Protein AF-V2TH86-F1 (afdb_monomer)

Secondary structure (DSSP, 8-state):
-------HHHHHHHHHHHHHHHHHHHHHHHHHHTT--THHHHHHHHHHHHHHHTT---HHHHHHHHHHHHHHHHHHHHH-GGGHHHHHHHHHHHHHHHHS-GGGHHHHHHHHHHHHHHHHHHHHHHHHHHHHHHHHTS----HHHHHT--

Foldseek 3Di:
DDPPPDDPVLVVLLVVLVVLLVVQLVLLVLCVVLVHDNVSNVLSVLLVLQSVLLPDPDPVSLVVSLVVSLVSLVVCVVPDVPPCPLSVLSNVLSVCQNPDDDPCNRVVNSVSSVVSSVVSVVVSVVRLVVVLVVCVPDDDPDVCNVPPND

Radius of gyration: 18.01 Å; Cα contacts (8 Å, |Δi|>4): 96; chains: 1; bounding box: 43×24×57 Å

Mean predicted aligned error: 10.02 Å

pLDDT: mean 71.17, std 10.4, range [35.97, 88.12]

Nearest PDB structures (foldseek):
  7ezc-assembly1_B  TM=4.869E-01  e=5.443E+00  Homo sapiens
  6gow-assembly1_E  TM=3.496E-01  e=1.742E+00  Bacillus subtilis

Organism: NCBI:txid1392540

Sequence (150 aa):
MTQSTQPALFQWLSKISYVLLFLLLIHAAYIAIIGGAVKFILFSFITLLILITSKFQHIFYKVILGILSLGSAFYLLMYKHDSVLPLGLVIAYIVGFFFINSSYRIKLRTMAFLGLFIIIGFYQFSYFQNLKSHYAQYKTTETWQKYGAL

Structure (mmCIF, N/CA/C/O backbone):
data_AF-V2TH86-F1
#
_entry.id   AF-V2TH86-F1
#
loop_
_atom_site.group_PDB
_atom_site.id
_atom_site.type_symbol
_atom_site.label_atom_id
_atom_site.label_alt_id
_atom_site.label_comp_id
_atom_site.label_asym_id
_atom_site.label_entity_id
_atom_site.label_seq_id
_atom_site.pdbx_PDB_ins_code
_atom_site.Cartn_x
_atom_site.Cartn_y
_atom_site.Cartn_z
_atom_site.occupancy
_atom_site.B_iso_or_equiv
_atom_site.auth_seq_id
_atom_site.auth_comp_id
_atom_site.auth_asym_id
_atom_site.auth_atom_id
_atom_site.pdbx_PDB_model_num
ATOM 1 N N . MET A 1 1 ? -26.431 0.551 28.711 1.00 36.66 1 MET A N 1
ATOM 2 C CA . MET A 1 1 ? -25.472 0.160 27.653 1.00 36.66 1 MET A CA 1
ATOM 3 C C . MET A 1 1 ? -26.172 0.274 26.308 1.00 36.66 1 MET A C 1
ATOM 5 O O . MET A 1 1 ? -26.886 -0.636 25.917 1.00 36.66 1 MET A O 1
ATOM 9 N N . THR A 1 2 ? -26.053 1.410 25.626 1.00 35.97 2 THR A N 1
ATOM 10 C CA . THR A 1 2 ? -26.614 1.578 24.279 1.00 35.97 2 THR A CA 1
ATOM 11 C C . THR A 1 2 ? -25.684 0.897 23.283 1.00 35.97 2 THR A C 1
ATOM 13 O O . THR A 1 2 ? -24.623 1.432 22.958 1.00 35.97 2 THR A O 1
ATOM 16 N N . GLN A 1 3 ? -26.049 -0.303 22.829 1.00 41.69 3 GLN A N 1
ATOM 17 C CA . GLN A 1 3 ? -25.453 -0.887 21.632 1.00 41.69 3 GLN A CA 1
ATOM 18 C C . GLN A 1 3 ? -25.769 0.064 20.478 1.00 41.69 3 GLN A C 1
ATOM 20 O O . GLN A 1 3 ? -26.906 0.135 20.019 1.00 41.69 3 GLN A O 1
ATOM 25 N N . SER A 1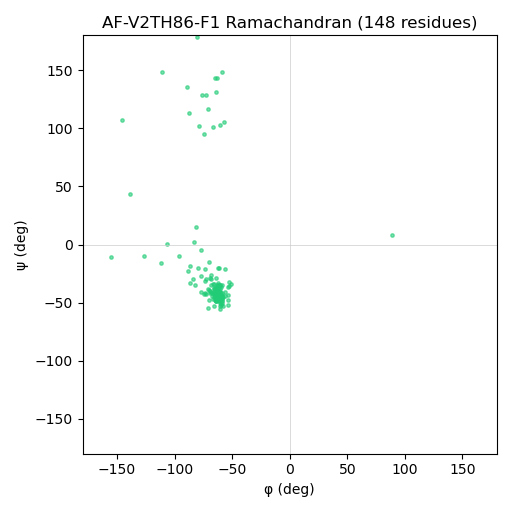 4 ? -24.787 0.858 20.049 1.00 49.09 4 SER A N 1
ATOM 26 C CA . SER A 1 4 ? -24.936 1.653 18.839 1.00 49.09 4 SER A CA 1
ATOM 27 C C . SER A 1 4 ? -25.009 0.678 17.667 1.00 49.09 4 SER A C 1
ATOM 29 O O . SER A 1 4 ? -24.013 0.103 17.228 1.00 49.09 4 SER A O 1
ATOM 31 N N . THR A 1 5 ? -26.226 0.434 17.192 1.00 55.91 5 THR A N 1
ATOM 32 C CA . THR A 1 5 ? -26.490 -0.314 15.967 1.00 55.91 5 THR A CA 1
ATOM 33 C C . THR A 1 5 ? -25.750 0.379 14.831 1.00 55.91 5 THR A C 1
ATOM 35 O O . THR A 1 5 ? -26.094 1.485 14.410 1.00 55.91 5 THR A O 1
ATOM 38 N N . GLN A 1 6 ? -24.654 -0.235 14.389 1.00 63.91 6 GLN A N 1
ATOM 39 C CA . GLN A 1 6 ? -23.848 0.301 13.304 1.00 63.91 6 GLN A CA 1
ATOM 40 C C . GLN A 1 6 ? -24.652 0.315 12.002 1.00 63.91 6 GLN A C 1
ATOM 42 O O . GLN A 1 6 ? -25.383 -0.638 11.733 1.00 63.91 6 GLN A O 1
ATOM 47 N N . PRO A 1 7 ? -24.479 1.337 11.145 1.00 70.31 7 PRO A N 1
ATOM 48 C CA . PRO A 1 7 ? -25.140 1.350 9.849 1.00 70.31 7 PRO A CA 1
ATOM 49 C C . PRO A 1 7 ? -24.618 0.191 8.993 1.00 70.31 7 PRO A C 1
ATOM 51 O O . PRO A 1 7 ? -23.400 0.042 8.846 1.00 70.31 7 PRO A O 1
ATOM 54 N N . ALA A 1 8 ? -25.523 -0.589 8.393 1.00 77.19 8 ALA A N 1
ATOM 55 C CA . ALA A 1 8 ? -25.201 -1.758 7.564 1.00 77.19 8 ALA A CA 1
ATOM 56 C C . ALA A 1 8 ? -24.152 -1.458 6.470 1.00 77.19 8 ALA A C 1
ATOM 58 O O . ALA A 1 8 ? -23.270 -2.274 6.201 1.00 77.19 8 ALA A O 1
ATOM 59 N N . LEU A 1 9 ? -24.177 -0.238 5.919 1.00 79.12 9 LEU A N 1
ATOM 60 C CA . LEU A 1 9 ? -23.208 0.266 4.944 1.00 79.12 9 LEU A CA 1
ATOM 61 C C . LEU A 1 9 ? -21.749 0.144 5.422 1.00 79.12 9 LEU A C 1
ATOM 63 O O . LEU A 1 9 ? -20.897 -0.348 4.689 1.00 79.12 9 LEU A O 1
ATOM 67 N N . PHE A 1 10 ? -21.434 0.554 6.654 1.00 72.62 10 PHE A N 1
ATOM 68 C CA . PHE A 1 10 ? -20.048 0.546 7.145 1.00 72.62 10 PHE A CA 1
ATOM 69 C C . PHE A 1 10 ? -19.538 -0.865 7.441 1.00 72.62 10 PHE A C 1
ATOM 71 O O . PHE A 1 10 ? -18.345 -1.133 7.300 1.00 72.62 10 PHE A O 1
ATOM 78 N N . GLN A 1 11 ? -2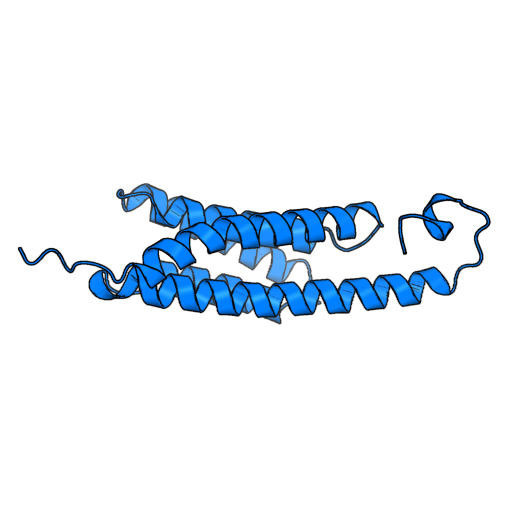0.434 -1.779 7.815 1.00 74.25 11 GLN A N 1
ATOM 79 C CA . GLN A 1 11 ? -20.082 -3.187 7.972 1.00 74.25 11 GLN A CA 1
ATOM 80 C C . GLN A 1 11 ? -19.751 -3.823 6.619 1.00 74.25 11 GLN A C 1
ATOM 82 O O . GLN A 1 11 ? -18.772 -4.562 6.511 1.00 74.25 11 GLN A O 1
ATOM 87 N N . TRP A 1 12 ? -20.525 -3.498 5.582 1.00 81.31 12 TRP A N 1
ATOM 88 C CA . TRP A 1 12 ? -20.260 -3.941 4.216 1.00 81.31 12 TRP A CA 1
ATOM 89 C C . TRP A 1 12 ? -18.954 -3.349 3.663 1.00 81.31 12 TRP A C 1
ATOM 91 O O . TRP A 1 12 ? -18.088 -4.100 3.211 1.00 81.31 12 TRP A O 1
ATOM 101 N N . LEU A 1 13 ? -18.742 -2.036 3.814 1.00 78.50 13 LEU A N 1
ATOM 102 C CA . LEU A 1 13 ? -17.504 -1.364 3.400 1.00 78.50 13 LEU A CA 1
ATOM 103 C C . LEU A 1 13 ? -16.269 -1.951 4.093 1.00 78.50 13 LEU A C 1
ATOM 105 O O . LEU A 1 13 ? -15.259 -2.195 3.441 1.00 78.50 13 LEU A O 1
ATOM 109 N N . SER A 1 14 ? -16.359 -2.255 5.391 1.00 75.25 14 SER A N 1
ATOM 110 C CA . SER A 1 14 ? -15.251 -2.881 6.117 1.00 75.25 14 SER A CA 1
ATOM 111 C C . SER A 1 14 ? -14.907 -4.281 5.599 1.00 75.25 14 SER A C 1
ATOM 113 O O . SER A 1 14 ? -13.753 -4.685 5.739 1.00 75.25 14 SER A O 1
ATOM 115 N N . LYS A 1 15 ? -15.864 -5.040 5.045 1.00 80.62 15 LYS A N 1
ATOM 116 C CA . LYS A 1 15 ? -15.584 -6.335 4.396 1.00 80.62 15 LYS A CA 1
ATOM 117 C C . LYS A 1 15 ? -14.891 -6.121 3.052 1.00 80.62 15 LYS A C 1
ATOM 119 O O . LYS A 1 15 ? -13.897 -6.783 2.767 1.00 80.62 15 LYS A O 1
ATOM 124 N N . ILE A 1 16 ? -15.360 -5.144 2.280 1.00 85.75 16 ILE A N 1
ATOM 125 C CA . ILE A 1 16 ? -14.759 -4.766 0.997 1.00 85.75 16 ILE A CA 1
ATOM 126 C C . ILE A 1 16 ? -13.329 -4.266 1.143 1.00 85.75 16 ILE A C 1
ATOM 128 O O . ILE A 1 16 ? -12.510 -4.568 0.282 1.00 85.75 16 ILE A O 1
ATOM 132 N N . SER A 1 17 ? -12.983 -3.592 2.241 1.00 79.12 17 SER A N 1
ATOM 133 C CA . SER A 1 17 ? -11.602 -3.170 2.499 1.00 79.12 17 SER A CA 1
ATOM 134 C C . SER A 1 17 ? -10.596 -4.325 2.409 1.00 79.12 17 SER A C 1
ATOM 136 O O . SER A 1 17 ? -9.495 -4.127 1.907 1.00 79.12 17 SER A O 1
ATOM 138 N N . TYR A 1 18 ? -10.972 -5.540 2.826 1.00 80.19 18 TYR A N 1
ATOM 139 C CA . TYR A 1 18 ? -10.105 -6.718 2.698 1.00 80.19 18 TYR A CA 1
ATOM 140 C C . TYR A 1 18 ? -9.925 -7.151 1.243 1.00 80.19 18 TYR A C 1
ATOM 142 O O . TYR A 1 18 ? -8.811 -7.465 0.836 1.00 80.19 18 TYR A O 1
ATOM 150 N N . VAL A 1 19 ? -11.005 -7.133 0.457 1.00 86.06 19 VAL A N 1
ATOM 151 C CA . VAL A 1 19 ? -10.965 -7.474 -0.972 1.00 86.06 19 VAL A CA 1
ATOM 152 C C . VAL A 1 19 ? -10.125 -6.455 -1.738 1.00 86.06 19 VAL A C 1
ATOM 154 O O . VAL A 1 19 ? -9.242 -6.835 -2.500 1.00 86.06 19 VAL A O 1
ATOM 157 N N . LEU A 1 20 ? -10.338 -5.162 -1.486 1.00 85.88 20 LEU A N 1
ATOM 158 C CA . LEU A 1 20 ? -9.551 -4.084 -2.086 1.00 85.88 20 LEU A CA 1
ATOM 159 C C . LEU A 1 20 ? -8.070 -4.218 -1.734 1.00 85.88 20 LEU A C 1
ATOM 161 O O . LEU A 1 20 ? -7.214 -4.100 -2.605 1.00 85.88 20 LEU A O 1
ATOM 165 N N . LEU A 1 21 ? -7.756 -4.525 -0.476 1.00 82.62 21 LEU A N 1
ATOM 166 C CA . LEU A 1 21 ? -6.373 -4.725 -0.073 1.00 82.62 21 LEU A CA 1
ATOM 167 C C . LEU A 1 21 ? -5.738 -5.956 -0.735 1.00 82.62 21 LEU A C 1
ATOM 169 O O . LEU A 1 21 ? -4.577 -5.903 -1.131 1.00 82.62 21 LEU A O 1
ATOM 173 N N . PHE A 1 22 ? -6.492 -7.044 -0.889 1.00 84.50 22 PHE A N 1
ATOM 174 C CA . PHE A 1 22 ? -6.027 -8.226 -1.608 1.00 84.50 22 PHE A CA 1
ATOM 175 C C . PHE A 1 22 ? -5.715 -7.908 -3.077 1.00 84.50 22 PHE A C 1
ATOM 177 O O . PHE A 1 22 ? -4.656 -8.288 -3.573 1.00 84.50 22 PHE A O 1
ATOM 184 N N . LEU A 1 23 ? -6.571 -7.130 -3.746 1.00 87.69 23 LEU A N 1
ATOM 185 C CA . LEU A 1 23 ? -6.317 -6.647 -5.108 1.00 87.69 23 LEU A CA 1
ATOM 186 C C . LEU A 1 23 ? -5.064 -5.763 -5.183 1.00 87.69 23 LEU A C 1
ATOM 188 O O . LEU A 1 23 ? -4.252 -5.927 -6.091 1.00 87.69 23 LEU A O 1
ATOM 192 N N . LEU A 1 24 ? -4.872 -4.869 -4.208 1.00 85.12 24 LEU A N 1
ATOM 193 C CA . LEU A 1 24 ? -3.685 -4.013 -4.124 1.00 85.12 24 LEU A CA 1
ATOM 194 C C . LEU A 1 24 ? -2.395 -4.836 -3.958 1.00 85.12 24 LEU A C 1
ATOM 196 O O . LEU A 1 24 ? -1.352 -4.479 -4.505 1.00 85.12 24 LEU A O 1
ATOM 200 N N . LEU A 1 25 ? -2.478 -5.959 -3.237 1.00 86.50 25 LEU A N 1
ATOM 201 C CA . LEU A 1 25 ? -1.366 -6.881 -3.024 1.00 86.50 25 LEU A CA 1
ATOM 202 C C . LEU A 1 25 ? -1.050 -7.697 -4.283 1.00 86.50 25 LEU A C 1
ATOM 204 O O . LEU A 1 25 ? 0.122 -7.832 -4.625 1.00 86.50 25 LEU A O 1
ATOM 208 N N . ILE A 1 26 ? -2.069 -8.175 -5.006 1.00 88.12 26 ILE A N 1
ATOM 209 C CA . ILE A 1 26 ? -1.884 -8.823 -6.315 1.00 88.12 26 ILE A CA 1
ATOM 210 C C . ILE A 1 26 ? -1.224 -7.854 -7.298 1.00 88.12 26 ILE A C 1
ATOM 212 O O . ILE A 1 26 ? -0.255 -8.219 -7.960 1.00 88.12 26 ILE A O 1
ATOM 216 N N . HIS A 1 27 ? -1.705 -6.612 -7.372 1.00 86.50 27 HIS A N 1
ATOM 217 C CA . HIS A 1 27 ? -1.142 -5.612 -8.277 1.00 86.50 27 HIS A CA 1
ATOM 218 C C . HIS A 1 27 ? 0.308 -5.263 -7.911 1.00 86.50 27 HIS A C 1
ATOM 220 O O . HIS A 1 27 ? 1.174 -5.201 -8.781 1.00 86.50 27 HIS A O 1
ATOM 226 N N . ALA A 1 28 ? 0.612 -5.133 -6.617 1.00 85.31 28 ALA A N 1
ATOM 227 C CA . ALA A 1 28 ? 1.980 -4.960 -6.144 1.00 85.31 28 ALA A CA 1
ATOM 228 C C . ALA A 1 28 ? 2.888 -6.157 -6.475 1.00 85.31 28 ALA A C 1
ATOM 230 O O . ALA A 1 28 ? 4.042 -5.959 -6.858 1.00 85.31 28 ALA A O 1
ATOM 231 N N . ALA A 1 29 ? 2.378 -7.385 -6.329 1.00 86.38 29 ALA A N 1
ATOM 232 C CA . ALA A 1 29 ? 3.098 -8.607 -6.673 1.00 86.38 29 ALA A CA 1
ATOM 233 C C . ALA A 1 29 ? 3.410 -8.660 -8.170 1.00 86.38 29 ALA A C 1
ATOM 235 O O . ALA A 1 29 ? 4.551 -8.911 -8.550 1.00 86.38 29 ALA A O 1
ATOM 236 N N . TYR A 1 30 ? 2.426 -8.331 -9.004 1.00 84.38 30 TYR A N 1
ATOM 237 C CA . TYR A 1 30 ? 2.601 -8.234 -10.446 1.00 84.38 30 TYR A CA 1
ATOM 238 C C . TYR A 1 30 ? 3.682 -7.211 -10.822 1.00 84.38 30 TYR A C 1
ATOM 240 O O . TYR A 1 30 ? 4.607 -7.554 -11.555 1.00 84.38 30 TYR A O 1
ATOM 248 N N . ILE A 1 31 ? 3.637 -5.999 -10.248 1.00 82.56 31 ILE A N 1
ATOM 249 C CA . ILE A 1 31 ? 4.667 -4.966 -10.458 1.00 82.56 31 ILE A CA 1
ATOM 250 C C . ILE A 1 31 ? 6.064 -5.485 -10.088 1.00 82.56 31 ILE A C 1
ATOM 252 O O . ILE A 1 31 ? 7.020 -5.199 -10.800 1.00 82.56 31 ILE A O 1
ATOM 256 N N . ALA A 1 32 ? 6.212 -6.238 -8.998 1.00 82.81 32 ALA A N 1
ATOM 257 C CA . ALA A 1 32 ? 7.517 -6.771 -8.606 1.00 82.81 32 ALA A CA 1
ATOM 258 C C . ALA A 1 32 ? 8.019 -7.881 -9.543 1.00 82.81 32 ALA A C 1
ATOM 260 O O . ALA A 1 32 ? 9.209 -7.920 -9.845 1.00 82.81 32 ALA A O 1
ATOM 261 N N . ILE A 1 33 ? 7.128 -8.761 -10.018 1.00 80.94 33 ILE A N 1
ATOM 262 C CA . ILE A 1 33 ? 7.475 -9.860 -10.937 1.00 80.94 33 ILE A CA 1
ATOM 263 C C . ILE A 1 33 ? 8.052 -9.316 -12.250 1.00 80.94 33 ILE A C 1
ATOM 265 O O . ILE A 1 33 ? 9.020 -9.867 -12.763 1.00 80.94 33 ILE A O 1
ATOM 269 N N . ILE A 1 34 ? 7.517 -8.205 -12.760 1.00 76.00 34 ILE A N 1
ATOM 270 C CA . ILE A 1 34 ? 7.992 -7.564 -13.999 1.00 76.00 34 ILE A CA 1
ATOM 271 C C . ILE A 1 34 ? 9.230 -6.663 -13.799 1.00 76.00 34 ILE A C 1
ATOM 273 O O . ILE A 1 34 ? 9.543 -5.846 -14.660 1.00 76.00 34 ILE A O 1
ATOM 277 N N . GLY A 1 35 ? 9.924 -6.770 -12.659 1.00 70.81 35 GLY A N 1
ATOM 278 C CA . GLY A 1 35 ? 11.138 -5.994 -12.359 1.00 70.81 35 GLY A CA 1
ATOM 279 C C . GLY A 1 35 ? 10.896 -4.639 -11.685 1.00 70.81 35 GLY A C 1
ATOM 280 O O . GLY A 1 35 ? 11.825 -3.851 -11.508 1.00 70.81 35 GLY A O 1
ATOM 281 N N . GLY A 1 36 ? 9.660 -4.350 -11.283 1.00 73.50 36 GLY A N 1
ATOM 282 C CA . GLY A 1 36 ? 9.300 -3.136 -10.563 1.00 73.50 36 GLY A CA 1
ATOM 283 C C . GLY A 1 36 ? 9.607 -3.172 -9.063 1.00 73.50 36 GLY A C 1
ATOM 284 O O . GLY A 1 36 ? 10.102 -4.140 -8.488 1.00 73.50 36 GLY A O 1
ATOM 285 N N . ALA A 1 37 ? 9.313 -2.067 -8.382 1.00 76.56 37 ALA A N 1
ATOM 286 C CA . ALA A 1 37 ? 9.708 -1.882 -6.994 1.00 76.56 37 ALA A CA 1
ATOM 287 C C . ALA A 1 37 ? 8.927 -2.768 -5.996 1.00 76.56 37 ALA A C 1
ATOM 289 O O . ALA A 1 37 ? 7.752 -2.535 -5.711 1.00 76.56 37 ALA A O 1
ATOM 290 N N . VAL A 1 38 ? 9.650 -3.670 -5.321 1.00 78.88 38 VAL A N 1
ATOM 291 C CA . VAL A 1 38 ? 9.157 -4.548 -4.232 1.00 78.88 38 VAL A CA 1
ATOM 292 C C . VAL A 1 38 ? 8.522 -3.777 -3.059 1.00 78.88 38 VAL A C 1
ATOM 294 O O . VAL A 1 38 ? 7.701 -4.316 -2.319 1.00 78.88 38 VAL A O 1
ATOM 297 N N . LYS A 1 39 ? 8.835 -2.482 -2.905 1.00 75.19 39 LYS A N 1
ATOM 298 C CA . LYS A 1 39 ? 8.284 -1.613 -1.846 1.00 75.19 39 LYS A CA 1
ATOM 299 C C . LYS A 1 39 ? 6.750 -1.623 -1.791 1.00 75.19 39 LYS A C 1
ATOM 301 O O . LYS A 1 39 ? 6.181 -1.543 -0.707 1.00 75.19 39 LYS A O 1
ATOM 306 N N . PHE A 1 40 ? 6.076 -1.790 -2.931 1.00 75.31 40 PHE A N 1
ATOM 307 C CA . PHE A 1 40 ? 4.613 -1.851 -2.982 1.00 75.31 40 PHE A CA 1
ATOM 308 C C . PHE A 1 40 ? 4.028 -3.096 -2.326 1.00 75.31 40 PHE A C 1
ATOM 310 O O . PHE A 1 40 ? 2.969 -3.010 -1.700 1.00 75.31 40 PHE A O 1
ATOM 317 N N . ILE A 1 41 ? 4.721 -4.233 -2.423 1.00 78.12 41 ILE A N 1
ATOM 318 C CA . ILE A 1 41 ? 4.317 -5.469 -1.746 1.00 78.12 41 ILE A CA 1
ATOM 319 C C . ILE A 1 41 ? 4.375 -5.234 -0.242 1.00 78.12 41 ILE A C 1
ATOM 321 O O . ILE A 1 41 ? 3.409 -5.483 0.475 1.00 78.12 41 ILE A O 1
ATOM 325 N N . LEU A 1 42 ? 5.487 -4.667 0.221 1.00 74.25 42 LEU A N 1
ATOM 326 C CA . LEU A 1 42 ? 5.716 -4.413 1.634 1.00 74.25 42 LEU A CA 1
ATOM 327 C C . LEU A 1 42 ? 4.692 -3.423 2.217 1.00 74.25 42 LEU A C 1
ATOM 329 O O . LEU A 1 42 ? 4.152 -3.676 3.291 1.00 74.25 42 LEU A O 1
ATOM 333 N N . PHE A 1 43 ? 4.327 -2.362 1.486 1.00 72.88 43 PHE A N 1
ATOM 334 C CA . PHE A 1 43 ? 3.238 -1.460 1.894 1.00 72.88 43 PHE A CA 1
ATOM 335 C C . PHE A 1 43 ? 1.883 -2.160 1.985 1.00 72.88 43 PHE A C 1
ATOM 337 O O . PHE A 1 43 ? 1.120 -1.912 2.923 1.00 72.88 43 PHE A O 1
ATOM 344 N N . SER A 1 44 ? 1.591 -3.056 1.044 1.00 75.50 44 SER A N 1
ATOM 345 C CA . SER A 1 44 ? 0.349 -3.832 1.048 1.00 75.50 44 SER A CA 1
ATOM 346 C C . SER A 1 44 ? 0.290 -4.756 2.271 1.00 75.50 44 SER A C 1
ATOM 348 O O . SER A 1 44 ? -0.732 -4.807 2.957 1.00 75.50 44 SER A O 1
ATOM 350 N N . PHE A 1 45 ? 1.408 -5.407 2.614 1.00 77.38 45 PHE A N 1
ATOM 351 C CA . PHE A 1 45 ? 1.539 -6.253 3.805 1.00 77.38 45 PHE A CA 1
ATOM 352 C C . PHE A 1 45 ? 1.435 -5.475 5.119 1.00 77.38 45 PHE A C 1
ATOM 354 O O . PHE A 1 45 ? 0.721 -5.906 6.023 1.00 77.38 45 PHE A O 1
ATOM 361 N N . ILE A 1 46 ? 2.095 -4.320 5.237 1.00 75.56 46 ILE A N 1
ATOM 362 C CA . ILE A 1 46 ? 1.985 -3.459 6.426 1.00 75.56 46 ILE A CA 1
ATOM 363 C C . ILE A 1 46 ? 0.528 -3.014 6.609 1.00 75.56 46 ILE A C 1
ATOM 365 O O . ILE A 1 46 ? 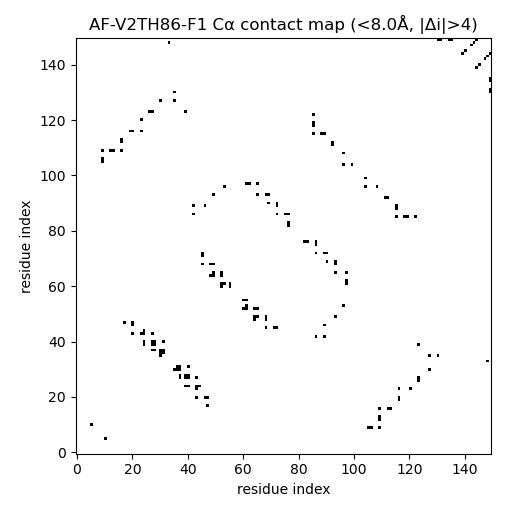-0.026 -3.127 7.703 1.00 75.56 46 ILE A O 1
ATOM 369 N N . THR A 1 47 ? -0.130 -2.590 5.528 1.00 73.44 47 THR A N 1
ATOM 370 C CA . THR A 1 47 ? -1.546 -2.193 5.564 1.00 73.44 47 THR A CA 1
ATOM 371 C C . THR A 1 47 ? -2.454 -3.360 5.978 1.00 73.44 47 THR A C 1
ATOM 373 O O . THR A 1 47 ? -3.362 -3.171 6.794 1.00 73.44 47 THR A O 1
ATOM 376 N N . LEU A 1 48 ? -2.179 -4.579 5.492 1.00 75.50 48 LEU A N 1
ATOM 377 C CA . LEU A 1 48 ? -2.888 -5.800 5.895 1.00 75.50 48 LEU A CA 1
ATOM 378 C C . LEU A 1 48 ? -2.721 -6.069 7.389 1.00 75.50 48 LEU A C 1
ATOM 380 O O . LEU A 1 48 ? -3.708 -6.304 8.087 1.00 75.50 48 LEU A O 1
ATOM 384 N N . LEU A 1 49 ? -1.481 -6.012 7.879 1.00 73.88 49 LEU A N 1
ATOM 385 C CA . LEU A 1 49 ? -1.162 -6.240 9.283 1.00 73.88 49 LEU A CA 1
ATOM 386 C C . LEU A 1 49 ? -1.901 -5.251 10.176 1.00 73.88 49 LEU A C 1
ATOM 388 O O . LEU A 1 49 ? -2.507 -5.678 11.154 1.00 73.88 49 LEU A O 1
ATOM 392 N N . ILE A 1 50 ? -1.951 -3.965 9.824 1.00 71.31 50 ILE A N 1
ATOM 393 C CA . ILE A 1 50 ? -2.713 -2.958 10.582 1.00 71.31 50 ILE A CA 1
ATOM 394 C C . ILE A 1 50 ? -4.208 -3.304 10.591 1.00 71.31 50 ILE A C 1
ATOM 396 O O . ILE A 1 50 ? -4.858 -3.283 11.641 1.00 71.31 50 ILE A O 1
ATOM 400 N N . LEU A 1 51 ? -4.765 -3.669 9.433 1.00 71.44 51 LEU A N 1
ATOM 401 C CA . LEU A 1 51 ? -6.181 -4.008 9.301 1.00 71.44 51 LEU A CA 1
ATOM 402 C C . LEU A 1 51 ? -6.552 -5.271 10.104 1.00 71.44 51 LEU A C 1
ATOM 404 O O . LEU A 1 51 ? -7.617 -5.307 10.724 1.00 71.44 51 LEU A O 1
ATOM 408 N N . ILE A 1 52 ? -5.685 -6.286 10.143 1.00 73.38 52 ILE A N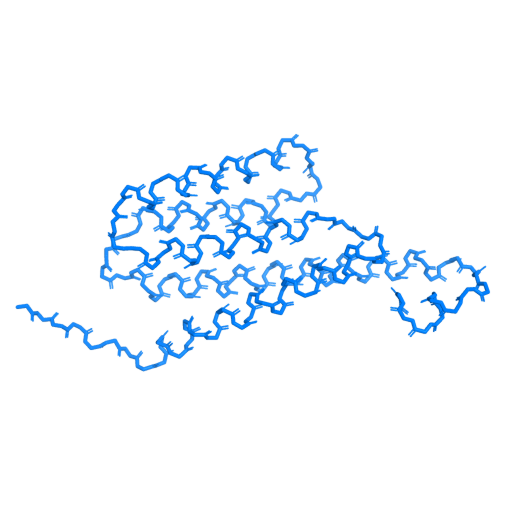 1
ATOM 409 C CA . ILE A 1 52 ? -5.864 -7.494 10.967 1.00 73.38 52 ILE A CA 1
ATOM 410 C C . ILE A 1 52 ? -5.706 -7.151 12.449 1.00 73.38 52 ILE A C 1
ATOM 412 O O . ILE A 1 52 ? -6.583 -7.474 13.251 1.00 73.38 52 ILE A O 1
ATOM 416 N N . THR A 1 53 ? -4.646 -6.418 12.796 1.00 68.38 53 THR A N 1
ATOM 417 C CA . THR A 1 53 ? -4.354 -5.968 14.165 1.00 68.38 53 THR A CA 1
ATOM 418 C C . THR A 1 53 ? -5.544 -5.235 14.769 1.00 68.38 53 THR A C 1
ATOM 420 O O . THR A 1 53 ? -5.874 -5.386 15.948 1.00 68.38 53 THR A O 1
ATOM 423 N N . SER A 1 54 ? -6.248 -4.478 13.929 1.00 65.69 54 SER A N 1
ATOM 424 C CA . SER A 1 54 ? -7.403 -3.704 14.344 1.00 65.69 54 SER A CA 1
ATOM 425 C C . SER A 1 54 ? -8.567 -4.512 14.910 1.00 65.69 54 SER A C 1
ATOM 427 O O . SER A 1 54 ? -9.407 -3.943 15.613 1.00 65.69 54 SER A O 1
ATOM 429 N N . LYS A 1 55 ? -8.628 -5.812 14.609 1.00 68.38 55 LYS A N 1
ATOM 430 C CA . LYS A 1 55 ? -9.680 -6.716 15.080 1.00 68.38 55 LYS A CA 1
ATOM 431 C C . LYS A 1 55 ? -9.392 -7.329 16.443 1.00 68.38 55 LYS A C 1
ATOM 433 O O . LYS A 1 55 ? -10.335 -7.787 17.085 1.00 68.38 55 LYS A O 1
ATOM 438 N N . PHE A 1 56 ? -8.143 -7.328 16.908 1.00 68.44 56 PHE A N 1
ATOM 439 C CA . PHE A 1 56 ? -7.855 -7.834 18.246 1.00 68.44 56 PHE A CA 1
ATOM 440 C C . PHE A 1 56 ? -8.556 -6.969 19.296 1.00 68.44 56 PHE A C 1
ATOM 442 O O . PHE A 1 56 ? -8.683 -5.756 19.145 1.00 68.44 56 PHE A O 1
ATOM 449 N N . GLN A 1 57 ? -9.047 -7.586 20.364 1.00 65.44 57 GLN A N 1
ATOM 450 C CA . GLN A 1 57 ? -9.652 -6.851 21.479 1.00 65.44 57 GLN A CA 1
ATOM 451 C C . GLN A 1 57 ? -8.581 -6.414 22.486 1.00 65.44 57 GLN A C 1
ATOM 453 O O . GLN A 1 57 ? -8.651 -5.313 23.028 1.00 65.44 57 GLN A O 1
ATOM 458 N N . HIS A 1 58 ? -7.531 -7.222 22.656 1.00 73.19 58 HIS A N 1
ATOM 459 C CA . HIS A 1 58 ? -6.451 -6.947 23.598 1.00 73.19 58 HIS A CA 1
ATOM 460 C C . HIS A 1 58 ? -5.539 -5.808 23.132 1.00 73.19 58 HIS A C 1
ATOM 462 O O . HIS A 1 58 ? -4.998 -5.821 22.025 1.00 73.19 58 HIS A O 1
ATOM 468 N N . ILE A 1 59 ? -5.337 -4.840 24.029 1.00 71.12 59 ILE A N 1
ATOM 469 C CA . ILE A 1 59 ? -4.505 -3.651 23.811 1.00 71.12 59 ILE A CA 1
ATOM 470 C C . ILE A 1 59 ? -3.035 -4.013 23.543 1.00 71.12 59 ILE A C 1
ATOM 472 O O . ILE A 1 59 ? -2.400 -3.389 22.703 1.00 71.12 59 ILE A O 1
ATOM 476 N N . PHE A 1 60 ? -2.522 -5.067 24.185 1.00 72.88 60 PHE A N 1
ATOM 477 C CA . PHE A 1 60 ? -1.126 -5.496 24.082 1.00 72.88 60 PHE A CA 1
ATOM 478 C C . PHE A 1 60 ? -0.731 -5.877 22.648 1.00 72.88 60 PHE A C 1
ATOM 480 O O . PHE A 1 60 ? 0.223 -5.326 22.103 1.00 72.88 60 PHE A O 1
ATOM 487 N N . TYR A 1 61 ? -1.521 -6.737 21.992 1.00 68.31 61 TYR A N 1
ATOM 488 C CA . TYR A 1 61 ? -1.277 -7.124 20.598 1.00 68.31 61 TYR A CA 1
ATOM 489 C C . TYR A 1 61 ? -1.382 -5.942 19.646 1.00 68.31 61 TYR A C 1
ATOM 491 O O . TYR A 1 61 ? -0.612 -5.861 18.692 1.00 68.31 61 TYR A O 1
ATOM 499 N N . LYS A 1 62 ? -2.296 -5.002 19.921 1.00 68.19 62 LYS A N 1
ATOM 500 C CA . LYS A 1 62 ? -2.368 -3.767 19.147 1.00 68.19 62 LYS A CA 1
ATOM 501 C C . LYS A 1 62 ? -1.058 -3.012 19.266 1.00 68.19 62 LYS A C 1
ATOM 503 O O . LYS A 1 62 ? -0.456 -2.729 18.245 1.00 68.19 62 LYS A O 1
ATOM 508 N N . VAL A 1 63 ? -0.605 -2.708 20.478 1.00 69.62 63 VAL A N 1
ATOM 509 C CA . VAL A 1 63 ? 0.598 -1.889 20.687 1.00 69.62 63 VAL A CA 1
ATOM 510 C C . VAL A 1 63 ? 1.827 -2.529 20.043 1.00 69.62 63 VAL A C 1
ATOM 512 O O . VAL A 1 63 ? 2.532 -1.848 19.305 1.00 69.62 63 VAL A O 1
ATOM 515 N N . ILE A 1 64 ? 2.042 -3.835 20.230 1.00 72.19 64 ILE A N 1
ATOM 516 C CA . ILE A 1 64 ? 3.181 -4.547 19.628 1.00 72.19 64 ILE A CA 1
ATOM 517 C C . ILE A 1 64 ? 3.146 -4.469 18.103 1.00 72.19 64 ILE A C 1
ATOM 519 O O . ILE A 1 64 ? 4.127 -4.062 17.483 1.00 72.19 64 ILE A O 1
ATOM 523 N N . LEU A 1 65 ? 2.016 -4.828 17.491 1.00 69.00 65 LEU A N 1
ATOM 524 C CA . LEU A 1 65 ? 1.886 -4.818 16.034 1.00 69.00 65 LEU A CA 1
ATOM 525 C C . LEU A 1 65 ? 1.909 -3.390 15.473 1.00 69.00 65 LEU A C 1
ATOM 527 O O . LEU A 1 65 ? 2.415 -3.170 14.376 1.00 69.00 65 LEU A O 1
ATOM 531 N N . GLY A 1 66 ? 1.438 -2.413 16.248 1.00 70.38 66 GLY A N 1
ATOM 532 C CA . GLY A 1 66 ? 1.561 -0.988 15.966 1.00 70.38 66 GLY A CA 1
ATOM 533 C C . GLY A 1 66 ? 3.012 -0.541 15.890 1.00 70.38 66 GLY A C 1
ATOM 534 O O . GLY A 1 66 ? 3.419 -0.001 14.866 1.00 70.38 66 GLY A O 1
ATOM 535 N N . ILE A 1 67 ? 3.805 -0.836 16.921 1.00 73.12 67 ILE A N 1
ATOM 536 C CA . ILE A 1 67 ? 5.241 -0.524 16.964 1.00 73.12 67 ILE A CA 1
ATOM 537 C C . ILE A 1 67 ? 5.978 -1.216 15.814 1.00 73.12 67 ILE A C 1
ATOM 539 O O . ILE A 1 67 ? 6.763 -0.569 15.126 1.00 73.12 67 ILE A O 1
ATOM 543 N N . LEU A 1 68 ? 5.681 -2.493 15.549 1.00 73.56 68 LEU A N 1
ATOM 544 C CA . LEU A 1 68 ? 6.239 -3.234 14.412 1.00 73.56 68 LEU A CA 1
ATOM 545 C C . LEU A 1 68 ? 5.909 -2.556 13.078 1.00 73.56 68 LEU A C 1
ATOM 547 O O . LEU A 1 68 ? 6.810 -2.283 12.290 1.00 73.56 68 LEU A O 1
ATOM 551 N N . SER A 1 69 ? 4.636 -2.226 12.845 1.00 68.62 69 SER A N 1
ATOM 552 C CA . SER A 1 69 ? 4.198 -1.564 11.610 1.00 68.62 69 SER A CA 1
ATOM 553 C C . SER A 1 69 ? 4.814 -0.172 11.434 1.00 68.62 69 SER A C 1
ATOM 555 O O . SER A 1 69 ? 5.227 0.181 10.329 1.00 68.62 69 SER A O 1
ATOM 557 N N . LEU A 1 70 ? 4.941 0.591 12.524 1.00 71.75 70 LEU A N 1
ATOM 558 C CA . LEU A 1 70 ? 5.561 1.913 12.531 1.00 71.75 70 LEU A CA 1
ATOM 559 C C . LEU A 1 70 ? 7.066 1.815 12.254 1.00 71.75 70 LEU A C 1
ATOM 561 O O . LEU A 1 70 ? 7.585 2.558 11.426 1.00 71.75 70 LEU A O 1
ATOM 565 N N . GLY A 1 71 ? 7.751 0.866 12.897 1.00 71.94 71 GLY A N 1
ATOM 566 C CA . GLY A 1 71 ? 9.173 0.602 12.695 1.00 71.94 71 GLY A CA 1
ATOM 567 C C . GLY A 1 71 ? 9.483 0.161 11.266 1.00 71.94 71 GLY A C 1
ATOM 568 O O . GLY A 1 71 ? 10.416 0.679 10.657 1.00 71.94 71 GLY A O 1
ATOM 569 N N . SER A 1 72 ? 8.665 -0.724 10.685 1.00 70.06 72 SER A N 1
ATOM 570 C CA . SER A 1 72 ? 8.806 -1.129 9.279 1.00 70.06 72 SER A CA 1
ATOM 571 C C . SER A 1 72 ? 8.582 0.035 8.312 1.00 70.06 72 SER A C 1
ATOM 573 O O . SER A 1 72 ? 9.323 0.172 7.339 1.00 70.06 72 SER A O 1
ATOM 575 N N . ALA A 1 73 ? 7.595 0.896 8.577 1.00 70.00 73 ALA A N 1
ATOM 576 C CA . ALA A 1 73 ? 7.377 2.089 7.767 1.00 70.00 73 ALA A CA 1
ATOM 577 C C . ALA A 1 73 ? 8.557 3.070 7.889 1.00 70.00 73 ALA A C 1
ATOM 579 O O . ALA A 1 73 ? 9.082 3.523 6.876 1.00 70.00 73 ALA A O 1
ATOM 580 N N . PHE A 1 74 ? 9.036 3.342 9.104 1.00 70.56 74 PHE A N 1
ATOM 581 C CA . PHE A 1 74 ? 10.174 4.233 9.341 1.00 70.56 74 PHE A CA 1
ATOM 582 C C . PHE A 1 74 ? 11.470 3.724 8.695 1.00 70.56 74 PHE A C 1
ATOM 584 O O . PHE A 1 74 ? 12.179 4.491 8.047 1.00 70.56 74 PHE A O 1
ATOM 591 N N . TYR A 1 75 ? 11.747 2.421 8.800 1.00 71.62 75 TYR A N 1
ATOM 592 C CA . TYR A 1 75 ? 12.877 1.786 8.121 1.00 71.62 75 TYR A CA 1
ATOM 593 C C . TYR A 1 75 ? 12.830 2.027 6.606 1.00 71.62 75 TYR A C 1
ATOM 595 O O . TYR A 1 75 ? 13.831 2.404 6.001 1.00 71.62 75 TYR A O 1
ATOM 603 N N . LEU A 1 76 ? 11.652 1.888 5.992 1.00 66.44 76 LEU A N 1
ATOM 604 C CA . LEU A 1 76 ? 11.482 2.154 4.564 1.00 66.44 76 LEU A CA 1
ATOM 605 C C . LEU A 1 76 ? 11.679 3.629 4.200 1.00 66.44 76 LEU A C 1
ATOM 607 O O . LEU A 1 76 ? 12.201 3.905 3.120 1.00 66.44 76 LEU A O 1
ATOM 611 N N . LEU A 1 77 ? 11.296 4.555 5.086 1.00 67.94 77 LEU A N 1
ATOM 612 C CA . LEU A 1 77 ? 11.501 5.991 4.882 1.00 67.94 77 LEU A CA 1
ATOM 613 C C . LEU A 1 77 ? 12.993 6.322 4.832 1.00 67.94 77 LEU A C 1
ATOM 615 O O . LEU A 1 77 ? 13.423 7.084 3.972 1.00 67.94 77 LEU A O 1
ATOM 619 N N . MET A 1 78 ? 13.770 5.715 5.731 1.00 65.94 78 MET A N 1
ATOM 620 C CA . MET A 1 78 ? 15.213 5.930 5.828 1.00 65.94 78 MET A CA 1
ATOM 621 C C . MET A 1 78 ? 15.993 5.254 4.698 1.00 65.94 78 MET A C 1
ATOM 623 O O . MET A 1 78 ? 17.030 5.760 4.286 1.00 65.94 78 MET A O 1
ATOM 627 N N . TYR A 1 79 ? 15.508 4.121 4.180 1.00 62.56 79 TYR A N 1
ATOM 628 C CA . TYR A 1 79 ? 16.248 3.348 3.180 1.00 62.56 79 TYR A CA 1
ATOM 629 C C . TYR A 1 79 ? 15.971 3.776 1.728 1.00 62.56 79 TYR A C 1
ATOM 631 O O . TYR A 1 79 ? 16.791 3.512 0.851 1.00 62.56 79 TYR A O 1
ATOM 639 N N . LYS A 1 80 ? 14.826 4.416 1.433 1.00 58.69 80 LYS A N 1
ATOM 640 C CA . LYS A 1 80 ? 14.459 4.833 0.064 1.00 58.69 80 LYS A CA 1
ATOM 641 C C . LYS A 1 80 ? 13.677 6.155 0.046 1.00 58.69 80 LYS A C 1
ATOM 643 O O . LYS A 1 80 ? 12.481 6.185 0.326 1.00 58.69 80 LYS A O 1
ATOM 648 N N . HIS A 1 81 ? 14.341 7.226 -0.395 1.00 55.22 81 HIS A N 1
ATOM 649 C CA . HIS A 1 81 ? 13.789 8.587 -0.475 1.00 55.22 81 HIS A CA 1
ATOM 650 C C . HIS A 1 81 ? 12.707 8.799 -1.554 1.00 55.22 81 HIS A C 1
ATOM 652 O O . HIS A 1 81 ? 11.968 9.774 -1.479 1.00 55.22 81 HIS A O 1
ATOM 658 N N . ASP A 1 82 ? 12.536 7.899 -2.525 1.00 59.41 82 ASP A N 1
ATOM 659 C CA . ASP A 1 82 ? 11.644 8.163 -3.673 1.00 59.41 82 ASP A CA 1
ATOM 660 C C . ASP A 1 82 ? 10.140 8.026 -3.367 1.00 59.41 82 ASP A C 1
ATOM 662 O O . ASP A 1 82 ? 9.295 8.248 -4.235 1.00 59.41 82 ASP A O 1
ATOM 666 N N . SER A 1 83 ? 9.756 7.594 -2.161 1.00 58.56 83 SER A N 1
ATOM 667 C CA . SER A 1 83 ? 8.352 7.280 -1.834 1.00 58.56 83 SER A CA 1
ATOM 668 C C . SER A 1 83 ? 7.913 7.763 -0.453 1.00 58.56 83 SER A C 1
ATOM 670 O O . SER A 1 83 ? 7.197 7.059 0.257 1.00 58.56 83 SER A O 1
ATOM 672 N N . VAL A 1 84 ? 8.301 8.990 -0.095 1.00 61.97 84 VAL A N 1
ATOM 673 C CA . VAL A 1 84 ? 7.962 9.630 1.191 1.00 61.97 84 VAL A CA 1
ATOM 674 C C . VAL A 1 84 ? 6.449 9.815 1.378 1.00 61.97 84 VAL A C 1
ATOM 676 O O . VAL A 1 84 ? 5.942 9.633 2.479 1.00 61.97 84 VAL A O 1
ATOM 679 N N . LEU A 1 85 ? 5.704 10.127 0.311 1.00 64.62 85 LEU A N 1
ATOM 680 C CA . LEU A 1 85 ? 4.277 10.480 0.393 1.00 64.62 85 LEU A CA 1
ATOM 681 C C . LEU A 1 85 ? 3.358 9.287 0.737 1.00 64.62 85 LE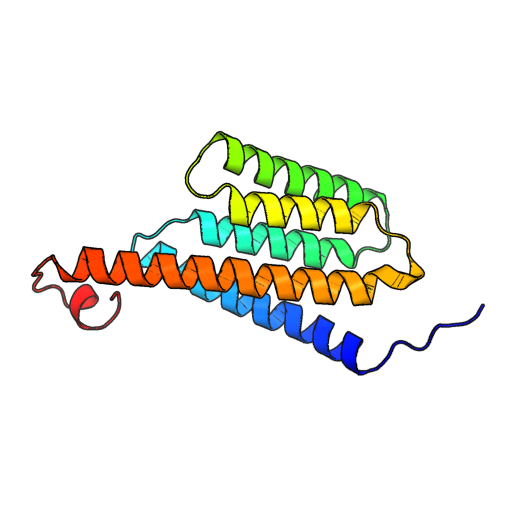U A C 1
ATOM 683 O O . LEU A 1 85 ? 2.647 9.363 1.741 1.00 64.62 85 LEU A O 1
ATOM 687 N N . PRO A 1 86 ? 3.379 8.161 -0.013 1.00 63.81 86 PRO A N 1
ATOM 688 C CA . PRO A 1 86 ? 2.560 6.989 0.319 1.00 63.81 86 PRO A CA 1
ATOM 689 C C . PRO A 1 86 ? 2.901 6.424 1.701 1.00 63.81 86 PRO A C 1
ATOM 691 O O . PRO A 1 86 ? 2.032 5.972 2.440 1.00 63.81 86 PRO A O 1
ATOM 694 N N . LEU A 1 87 ? 4.178 6.495 2.063 1.00 64.62 87 LEU A N 1
ATOM 695 C CA . LEU A 1 87 ? 4.707 5.973 3.309 1.00 64.62 87 LEU A CA 1
ATOM 696 C C . LEU A 1 87 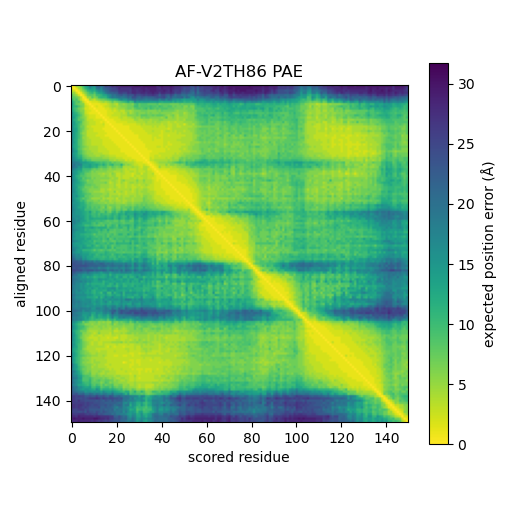? 4.322 6.861 4.505 1.00 64.62 87 LEU A C 1
ATOM 698 O O . LEU A 1 87 ? 3.876 6.344 5.528 1.00 64.62 87 LEU A O 1
ATOM 702 N N . GLY A 1 88 ? 4.393 8.186 4.360 1.00 62.62 88 GLY A N 1
ATOM 703 C CA . GLY A 1 88 ? 3.906 9.138 5.361 1.00 62.62 88 GLY A CA 1
ATOM 704 C C . GLY A 1 88 ? 2.406 8.997 5.628 1.00 62.62 88 GLY A C 1
ATOM 705 O O . GLY A 1 88 ? 1.972 9.090 6.774 1.00 62.62 88 GLY A O 1
ATOM 706 N N . LEU A 1 89 ? 1.614 8.674 4.602 1.00 65.94 89 LEU A N 1
ATOM 707 C CA . LEU A 1 89 ? 0.184 8.406 4.760 1.00 65.94 89 LEU A CA 1
ATOM 708 C C . LEU A 1 89 ? -0.090 7.086 5.493 1.00 65.94 89 LEU A C 1
ATOM 710 O O . LEU A 1 89 ? -0.993 7.033 6.328 1.00 65.94 89 LEU A O 1
ATOM 714 N N . VAL A 1 90 ? 0.687 6.030 5.225 1.00 67.38 90 VAL A N 1
ATOM 715 C CA . VAL A 1 90 ? 0.596 4.765 5.979 1.00 67.38 90 VAL A CA 1
ATOM 716 C C . VAL A 1 90 ? 0.938 5.006 7.450 1.00 67.38 90 VAL A C 1
ATOM 718 O O . VAL A 1 90 ? 0.212 4.538 8.324 1.00 67.38 90 VAL A O 1
ATOM 721 N N . ILE A 1 91 ? 1.973 5.800 7.737 1.00 65.56 91 ILE A N 1
ATOM 722 C CA . ILE A 1 91 ? 2.327 6.201 9.107 1.00 65.56 91 ILE A CA 1
ATOM 723 C C . ILE A 1 91 ? 1.196 7.009 9.750 1.00 65.56 91 ILE A C 1
ATOM 725 O O . ILE A 1 91 ? 0.784 6.691 10.864 1.00 65.56 91 ILE A O 1
ATOM 729 N N . ALA A 1 92 ? 0.641 8.004 9.057 1.00 64.50 92 ALA A N 1
ATOM 730 C CA . ALA A 1 92 ? -0.473 8.803 9.565 1.00 64.50 92 ALA A CA 1
ATOM 731 C C . ALA A 1 92 ? -1.708 7.941 9.868 1.00 64.50 92 ALA A C 1
ATOM 733 O O . ALA A 1 92 ? -2.390 8.157 10.870 1.00 64.50 92 ALA A O 1
ATOM 734 N N . TYR A 1 93 ? -1.966 6.920 9.050 1.00 67.06 93 TYR A N 1
ATOM 735 C CA . TYR A 1 93 ? -3.023 5.950 9.304 1.00 67.06 93 TYR A CA 1
ATOM 736 C C . TYR A 1 93 ? -2.726 5.053 10.503 1.00 67.06 93 TYR A C 1
ATOM 738 O O . TYR A 1 93 ? -3.630 4.832 11.302 1.00 67.06 93 TYR A O 1
ATOM 746 N N . ILE A 1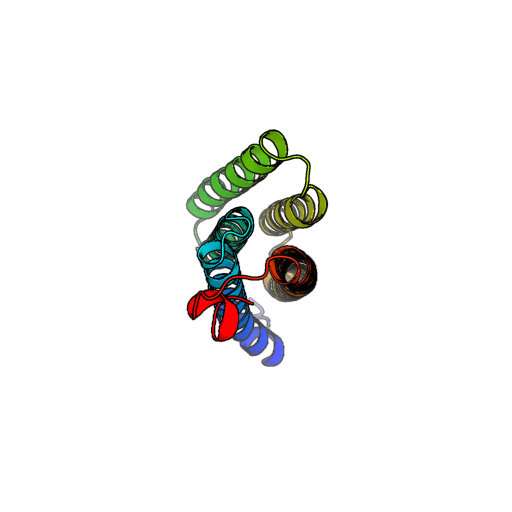 94 ? -1.485 4.580 10.681 1.00 66.19 94 ILE A N 1
ATOM 747 C CA . ILE A 1 94 ? -1.071 3.840 11.886 1.00 66.19 94 ILE A CA 1
ATOM 748 C C . ILE A 1 94 ? -1.319 4.708 13.120 1.00 66.19 94 ILE A C 1
ATOM 750 O O . ILE A 1 94 ? -2.026 4.297 14.036 1.00 66.19 94 ILE A O 1
ATOM 754 N N . VAL A 1 95 ? -0.809 5.937 13.129 1.00 61.97 95 VAL A N 1
ATOM 755 C CA . VAL A 1 95 ? -0.963 6.861 14.258 1.00 61.97 95 VAL A CA 1
ATOM 756 C C . VAL A 1 95 ? -2.450 7.142 14.520 1.00 61.97 95 VAL A C 1
ATOM 758 O O . VAL A 1 95 ? -2.940 6.907 15.624 1.00 61.97 95 VAL A O 1
ATOM 761 N N . GLY A 1 96 ? -3.229 7.522 13.506 1.00 61.91 96 GLY A N 1
ATOM 762 C CA . GLY A 1 96 ? -4.674 7.732 13.658 1.00 61.91 96 GLY A CA 1
ATOM 763 C C . GLY A 1 96 ? -5.418 6.482 14.148 1.00 61.91 96 GLY A C 1
ATOM 764 O O . GLY A 1 96 ? -6.345 6.577 14.953 1.00 61.91 96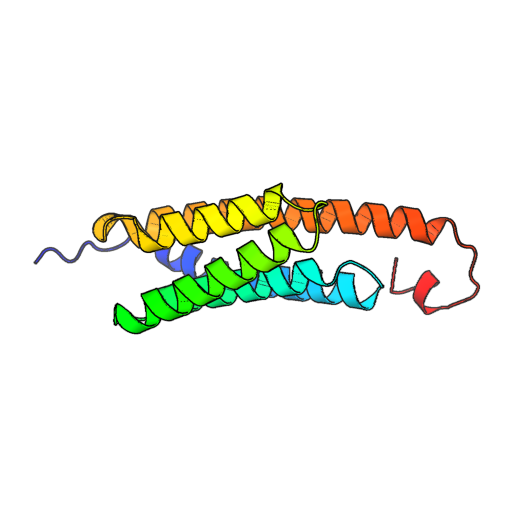 GLY A O 1
ATOM 765 N N . PHE A 1 97 ? -4.982 5.294 13.729 1.00 64.50 97 PHE A N 1
ATOM 766 C CA . PHE A 1 97 ? -5.565 4.024 14.144 1.00 64.50 97 PHE A CA 1
ATOM 767 C C . PHE A 1 97 ? -5.380 3.747 15.649 1.00 64.50 97 PHE A C 1
ATOM 769 O O . PHE A 1 97 ? -6.302 3.240 16.297 1.00 64.50 97 PHE A O 1
ATOM 776 N N . PHE A 1 98 ? -4.228 4.111 16.217 1.00 62.28 98 PHE A N 1
ATOM 777 C CA . PHE A 1 98 ? -3.919 3.902 17.636 1.00 62.28 98 PHE A CA 1
ATOM 778 C C . PHE A 1 98 ? -4.492 4.975 18.566 1.00 62.28 98 PHE A C 1
ATOM 780 O O . PHE A 1 98 ? -4.908 4.642 19.678 1.00 62.28 98 PHE A O 1
ATOM 787 N N . PHE A 1 99 ? -4.560 6.231 18.121 1.00 56.56 99 PHE A N 1
ATOM 788 C CA . PHE A 1 99 ? -4.890 7.365 18.993 1.00 56.56 99 PHE A CA 1
ATOM 789 C C . PHE A 1 99 ? -6.378 7.788 18.987 1.00 56.56 99 PHE A C 1
ATOM 791 O O . PHE A 1 99 ? -6.786 8.564 19.849 1.00 56.56 99 PHE A O 1
ATOM 798 N N . ILE A 1 100 ? -7.230 7.279 18.081 1.00 54.75 100 ILE A N 1
ATOM 799 C CA . ILE A 1 100 ? -8.637 7.732 17.965 1.00 54.75 100 ILE A CA 1
ATOM 800 C C . ILE A 1 100 ? -9.618 6.944 18.871 1.00 54.75 100 ILE A C 1
ATOM 802 O O . ILE A 1 100 ? -9.616 5.708 18.947 1.00 54.75 100 ILE A O 1
ATOM 806 N N . ASN A 1 101 ? -10.501 7.703 19.540 1.00 48.47 101 ASN A N 1
ATOM 807 C CA . ASN A 1 101 ? -11.497 7.288 20.540 1.00 48.47 101 ASN A CA 1
ATOM 808 C C . ASN A 1 101 ? -12.527 6.245 20.028 1.00 48.47 101 ASN A C 1
ATOM 810 O O . ASN A 1 101 ? -12.908 6.234 18.854 1.00 48.47 101 ASN A O 1
ATOM 814 N N . SER A 1 102 ? -13.007 5.365 20.920 1.00 58.66 102 SER A N 1
ATOM 815 C CA . SER A 1 102 ? -13.636 4.078 20.575 1.00 58.66 102 SER A CA 1
ATOM 816 C C . SER A 1 102 ? -14.936 4.144 19.774 1.00 58.66 102 SER A C 1
ATOM 818 O O . SER A 1 102 ? -15.126 3.314 18.881 1.00 58.66 102 SER A O 1
ATOM 820 N N . SER A 1 103 ? -15.777 5.151 20.021 1.00 56.44 103 SER A N 1
ATOM 821 C CA . SER A 1 103 ? -17.101 5.273 19.394 1.00 56.44 103 SER A CA 1
ATOM 822 C C . SER A 1 103 ? -17.065 5.575 17.893 1.00 56.44 103 SER A C 1
ATOM 824 O O . SER A 1 103 ? -17.987 5.192 17.176 1.00 56.44 103 SER A O 1
ATOM 826 N N . TYR A 1 104 ? -16.004 6.212 17.388 1.00 58.06 104 TYR A N 1
ATOM 827 C CA . TYR A 1 104 ? -15.893 6.604 15.972 1.00 58.06 104 TYR A CA 1
ATOM 828 C C . TYR A 1 104 ? -14.905 5.741 15.175 1.00 58.06 104 TYR A C 1
ATOM 830 O O . TYR A 1 104 ? -14.754 5.930 13.963 1.00 58.06 104 TYR A O 1
ATOM 838 N N . ARG A 1 105 ? -14.275 4.752 15.830 1.00 69.25 105 ARG A N 1
ATOM 839 C CA . ARG A 1 105 ? -13.154 3.974 15.280 1.00 69.25 105 ARG A CA 1
ATOM 840 C C . ARG A 1 105 ? -13.451 3.340 13.926 1.00 69.25 105 ARG A C 1
ATOM 842 O O . ARG A 1 105 ? -12.608 3.402 13.047 1.00 69.25 105 ARG A O 1
ATOM 849 N N . ILE A 1 106 ? -14.623 2.738 13.722 1.00 68.19 106 ILE A N 1
ATOM 850 C CA . ILE A 1 106 ? -14.876 1.956 12.497 1.00 68.19 106 ILE A CA 1
ATOM 851 C C . ILE A 1 106 ? -15.167 2.845 11.282 1.00 68.19 106 ILE A C 1
ATOM 853 O O . ILE A 1 106 ? -14.644 2.564 10.205 1.00 68.19 106 ILE A O 1
ATOM 857 N N . LYS A 1 107 ? -15.942 3.927 11.439 1.00 72.19 107 LYS A N 1
ATOM 858 C CA . LYS A 1 107 ? -16.273 4.834 10.325 1.00 72.19 107 LYS A CA 1
ATOM 859 C C . LYS A 1 107 ? -15.028 5.565 9.821 1.00 72.19 107 LYS A C 1
ATOM 861 O O . LYS A 1 107 ? -14.700 5.454 8.643 1.00 72.19 107 LYS A O 1
ATOM 866 N N . LEU A 1 108 ? -14.300 6.219 10.732 1.00 72.38 108 LEU A N 1
ATOM 867 C CA . LEU A 1 108 ? -13.066 6.941 10.406 1.00 72.38 108 LEU A CA 1
ATOM 868 C C . LEU A 1 108 ? -11.997 6.005 9.845 1.00 72.38 108 LEU A C 1
ATOM 870 O O . LEU A 1 108 ? -11.389 6.327 8.832 1.00 72.38 108 LEU A O 1
ATOM 874 N N . ARG A 1 109 ? -11.821 4.813 10.429 1.00 71.50 109 ARG A N 1
ATOM 875 C CA . ARG A 1 109 ? -10.882 3.809 9.907 1.00 71.50 109 ARG A CA 1
ATOM 876 C C . ARG A 1 109 ? -11.225 3.388 8.487 1.00 71.50 109 ARG A C 1
ATOM 878 O O . ARG A 1 109 ? -10.333 3.305 7.657 1.00 71.50 109 ARG A O 1
ATOM 885 N N . THR A 1 110 ? -12.497 3.114 8.208 1.00 73.75 110 THR A N 1
ATOM 886 C CA . THR A 1 110 ? -12.921 2.670 6.873 1.00 73.75 110 THR A CA 1
ATOM 887 C C . THR A 1 110 ? -12.709 3.782 5.845 1.00 73.75 110 THR A C 1
ATOM 889 O O . THR A 1 110 ? -12.183 3.520 4.771 1.00 73.75 110 THR A O 1
ATOM 892 N N . MET A 1 111 ? -13.032 5.032 6.191 1.00 76.31 111 MET A N 1
ATOM 893 C CA . MET A 1 111 ? -12.783 6.188 5.321 1.00 76.31 111 MET A CA 1
ATOM 894 C C . MET A 1 111 ? -11.288 6.443 5.100 1.00 76.31 111 MET A C 1
ATOM 896 O O . MET A 1 111 ? -10.862 6.622 3.963 1.00 76.31 111 MET A O 1
ATOM 900 N N . ALA A 1 112 ? -10.482 6.398 6.160 1.00 76.06 112 ALA A N 1
ATOM 901 C CA . ALA A 1 112 ? -9.039 6.591 6.068 1.00 76.06 112 ALA A CA 1
ATOM 902 C C . ALA A 1 112 ? -8.360 5.458 5.280 1.00 76.06 112 ALA A C 1
ATOM 904 O O . ALA A 1 112 ? -7.475 5.722 4.470 1.00 76.06 112 ALA A O 1
ATOM 905 N N . PHE A 1 113 ? -8.827 4.215 5.442 1.00 77.62 113 PHE A N 1
ATOM 906 C CA . PHE A 1 113 ? -8.395 3.086 4.622 1.00 77.62 113 PHE A CA 1
ATOM 907 C C . PHE A 1 113 ? -8.721 3.307 3.143 1.00 77.62 113 PHE A C 1
ATOM 909 O O . PHE A 1 113 ? -7.860 3.092 2.298 1.00 77.62 113 PHE A O 1
ATOM 916 N N . LEU A 1 114 ? -9.944 3.738 2.816 1.00 81.00 114 LEU A N 1
ATOM 917 C CA . LEU A 1 114 ? -10.335 3.992 1.427 1.00 81.00 114 LEU A CA 1
ATOM 918 C C . LEU A 1 114 ? -9.499 5.117 0.808 1.00 81.00 114 LEU A C 1
ATOM 920 O O . LEU A 1 114 ? -9.034 4.972 -0.319 1.00 81.00 114 LEU A O 1
ATOM 924 N N . GLY A 1 115 ? -9.244 6.194 1.557 1.00 79.25 115 GLY A N 1
ATOM 925 C CA . GLY A 1 115 ? -8.338 7.260 1.124 1.00 79.25 115 GLY A CA 1
ATOM 926 C C . GLY A 1 115 ? -6.926 6.740 0.847 1.00 79.25 115 GLY A C 1
ATOM 927 O O . GLY A 1 115 ? -6.372 6.989 -0.222 1.00 79.25 115 GLY A O 1
ATOM 928 N N . LEU A 1 116 ? -6.373 5.942 1.764 1.00 76.75 116 LEU A N 1
ATOM 929 C CA . LEU A 1 116 ? -5.081 5.285 1.567 1.00 76.75 116 LEU A CA 1
ATOM 930 C C . LEU A 1 116 ? -5.056 4.376 0.342 1.00 76.75 116 LEU A C 1
ATOM 932 O O . LEU A 1 116 ? -4.108 4.427 -0.438 1.00 76.75 116 LEU A O 1
ATOM 936 N N . PHE A 1 117 ? -6.085 3.549 0.178 1.00 81.56 117 PHE A N 1
ATOM 937 C CA . PHE A 1 117 ? -6.206 2.626 -0.940 1.00 81.56 117 PHE A CA 1
ATOM 938 C C . PHE A 1 117 ? -6.174 3.376 -2.274 1.00 81.56 117 PHE A C 1
ATOM 940 O O . PHE A 1 117 ? -5.423 2.989 -3.165 1.00 81.56 117 PHE A O 1
ATOM 947 N N . ILE A 1 118 ? -6.919 4.480 -2.390 1.00 83.00 118 ILE A N 1
ATOM 948 C CA . ILE A 1 118 ? -6.939 5.310 -3.601 1.00 83.00 118 ILE A CA 1
ATOM 949 C C . ILE A 1 118 ? -5.553 5.901 -3.872 1.00 83.00 118 ILE A C 1
ATOM 951 O O . ILE A 1 118 ? -5.057 5.800 -4.992 1.00 83.00 118 ILE A O 1
ATOM 955 N N . ILE A 1 119 ? -4.902 6.480 -2.859 1.00 80.81 119 ILE A N 1
ATOM 956 C CA . ILE A 1 119 ? -3.605 7.147 -3.041 1.00 80.81 119 ILE A CA 1
ATOM 957 C C . ILE A 1 119 ? -2.510 6.136 -3.403 1.00 80.81 119 ILE A C 1
ATOM 959 O O . ILE A 1 119 ? -1.756 6.351 -4.354 1.00 80.81 119 ILE A O 1
ATOM 963 N N . ILE A 1 120 ? -2.435 5.012 -2.683 1.00 79.69 120 ILE A N 1
ATOM 964 C CA . ILE A 1 120 ? -1.459 3.953 -2.968 1.00 79.69 120 ILE A CA 1
ATOM 965 C C . ILE A 1 120 ? -1.749 3.320 -4.330 1.00 79.69 120 ILE A C 1
ATOM 967 O O . ILE A 1 120 ? -0.817 3.104 -5.101 1.00 79.69 120 ILE A O 1
ATOM 971 N N . GLY A 1 121 ? -3.019 3.060 -4.651 1.00 82.12 121 GLY A N 1
ATOM 972 C CA . GLY A 1 121 ? -3.432 2.507 -5.938 1.00 82.12 121 GLY A CA 1
ATOM 973 C C . GLY A 1 121 ? -3.059 3.420 -7.104 1.00 82.12 121 GLY A C 1
ATOM 974 O O . GLY A 1 121 ? -2.479 2.955 -8.084 1.00 82.12 121 GLY A O 1
ATOM 975 N N . PHE A 1 122 ? -3.292 4.728 -6.972 1.00 84.44 122 PHE A N 1
ATOM 976 C CA . PHE A 1 122 ? -2.887 5.713 -7.976 1.00 84.44 122 PHE A CA 1
ATOM 977 C C . PHE A 1 122 ? -1.368 5.743 -8.163 1.00 84.44 122 PHE A C 1
ATOM 979 O O . PHE A 1 122 ? -0.875 5.763 -9.290 1.00 84.44 122 PHE A O 1
ATOM 986 N N . TYR A 1 123 ? -0.611 5.690 -7.067 1.00 82.50 123 TYR A N 1
ATOM 987 C CA . TYR A 1 123 ? 0.846 5.692 -7.136 1.00 82.50 123 TYR A CA 1
ATOM 988 C C . TYR A 1 123 ? 1.401 4.388 -7.739 1.00 82.50 123 TYR A C 1
ATOM 990 O O . TYR A 1 123 ? 2.312 4.442 -8.563 1.00 82.50 123 TYR A O 1
ATOM 998 N N . GLN A 1 124 ? 0.830 3.224 -7.400 1.00 82.38 124 GLN A N 1
ATOM 999 C CA . GLN A 1 124 ? 1.158 1.949 -8.053 1.00 82.38 124 GLN A CA 1
ATOM 1000 C C . GLN A 1 124 ? 0.851 1.996 -9.553 1.00 82.38 124 GLN A C 1
ATOM 1002 O O . GLN A 1 124 ? 1.675 1.562 -10.352 1.00 82.38 124 GLN A O 1
ATOM 1007 N N . PHE A 1 125 ? -0.307 2.541 -9.936 1.00 85.12 125 PHE A N 1
ATOM 1008 C CA . PHE A 1 125 ? -0.709 2.665 -11.335 1.00 85.12 125 PHE A CA 1
ATOM 1009 C C . PHE A 1 125 ? 0.227 3.589 -12.120 1.00 85.12 125 PHE A C 1
ATOM 1011 O O . PHE A 1 125 ? 0.719 3.205 -13.175 1.00 85.12 125 PHE A O 1
ATOM 1018 N N . SER A 1 126 ? 0.530 4.775 -11.590 1.00 84.75 126 SER A N 1
ATOM 1019 C CA . SER A 1 126 ? 1.466 5.718 -12.216 1.00 84.75 126 SER A CA 1
ATOM 1020 C C . SER A 1 126 ? 2.864 5.109 -12.372 1.00 84.75 126 SER A C 1
ATOM 1022 O O . SER A 1 126 ? 3.453 5.146 -13.453 1.00 84.75 126 SER A O 1
ATOM 1024 N N . TYR A 1 127 ? 3.367 4.447 -11.326 1.00 83.69 127 TYR A N 1
ATOM 1025 C CA . TYR A 1 127 ? 4.644 3.740 -11.384 1.00 83.69 127 TYR A CA 1
ATOM 1026 C C . TYR A 1 127 ? 4.645 2.620 -12.433 1.00 83.69 127 TYR A C 1
ATOM 1028 O O . TYR A 1 127 ? 5.613 2.463 -13.175 1.00 83.69 127 TYR A O 1
ATOM 1036 N N . PHE A 1 128 ? 3.548 1.871 -12.529 1.00 83.31 128 PHE A N 1
ATOM 1037 C CA . PHE A 1 128 ? 3.386 0.825 -13.527 1.00 83.31 128 PHE A CA 1
ATOM 1038 C C . PHE A 1 128 ? 3.370 1.381 -14.957 1.00 83.31 128 PHE A C 1
ATOM 1040 O O . PHE A 1 128 ? 4.045 0.829 -15.819 1.00 83.31 128 PHE A O 1
ATOM 1047 N N . GLN A 1 129 ? 2.686 2.500 -15.213 1.00 84.00 129 GLN A N 1
ATOM 1048 C CA . GLN A 1 129 ? 2.712 3.156 -16.529 1.00 84.00 129 GLN A CA 1
ATOM 1049 C C . GLN A 1 129 ? 4.119 3.632 -16.909 1.00 84.00 129 GLN A C 1
ATOM 1051 O O . GLN A 1 129 ? 4.544 3.465 -18.052 1.00 84.00 129 GLN A O 1
ATOM 1056 N N . ASN A 1 130 ? 4.878 4.156 -15.946 1.00 83.31 130 ASN A N 1
ATOM 1057 C CA . ASN A 1 130 ? 6.264 4.553 -16.183 1.00 83.31 130 ASN A CA 1
ATOM 1058 C C . ASN A 1 130 ? 7.164 3.349 -16.490 1.00 83.31 130 ASN A C 1
ATOM 1060 O O . ASN A 1 130 ? 7.977 3.422 -17.408 1.00 83.31 130 ASN A O 1
ATOM 1064 N N . LEU A 1 131 ? 6.991 2.227 -15.780 1.00 79.94 131 LEU A N 1
ATOM 1065 C CA . LEU A 1 131 ? 7.670 0.968 -16.112 1.00 79.94 131 LEU A CA 1
ATOM 1066 C C . LEU A 1 131 ? 7.310 0.498 -17.521 1.00 79.94 131 LEU A C 1
ATOM 1068 O O . LEU A 1 131 ? 8.209 0.175 -18.295 1.00 79.94 131 LEU A O 1
ATOM 1072 N N . LYS A 1 132 ? 6.020 0.527 -17.881 1.00 78.50 132 LYS A N 1
ATOM 1073 C CA . LYS A 1 132 ? 5.558 0.210 -19.238 1.00 78.50 132 LYS A CA 1
ATOM 1074 C C . LYS A 1 132 ? 6.267 1.039 -20.294 1.00 78.50 132 LYS A C 1
ATOM 1076 O O . LYS A 1 132 ? 6.849 0.486 -21.223 1.00 78.50 132 LYS A O 1
ATOM 1081 N N . SER A 1 133 ? 6.263 2.356 -20.117 1.00 79.88 133 SER A N 1
ATOM 1082 C CA . SER A 1 133 ? 6.933 3.280 -21.029 1.00 79.88 133 SER A CA 1
ATOM 1083 C C . SER A 1 133 ? 8.435 3.026 -21.113 1.00 79.88 133 SER A C 1
ATOM 1085 O O . SER A 1 133 ? 8.994 3.111 -22.203 1.00 79.88 133 SER A O 1
ATOM 1087 N N . HIS A 1 134 ? 9.094 2.747 -19.987 1.00 79.50 134 HIS A N 1
ATOM 1088 C CA . HIS A 1 134 ? 10.530 2.500 -19.951 1.00 79.50 134 HIS A CA 1
ATOM 1089 C C . HIS A 1 134 ? 10.888 1.247 -20.746 1.00 79.50 134 HIS A C 1
ATOM 1091 O O . HIS A 1 134 ? 11.755 1.288 -21.616 1.00 79.50 134 HIS A O 1
ATOM 1097 N N . TYR A 1 135 ? 10.180 0.143 -20.510 1.00 73.56 135 TYR A N 1
ATOM 1098 C CA . TYR A 1 135 ? 10.530 -1.097 -21.180 1.00 73.56 135 TYR A CA 1
ATOM 1099 C C . TYR A 1 135 ? 10.022 -1.207 -22.625 1.00 73.56 135 TYR A C 1
ATOM 1101 O O . TYR A 1 135 ? 10.586 -1.980 -23.398 1.00 73.56 135 TYR A O 1
ATOM 1109 N N . ALA A 1 136 ? 9.011 -0.423 -23.016 1.00 73.12 136 ALA A N 1
ATOM 1110 C CA . ALA A 1 136 ? 8.563 -0.318 -24.407 1.00 73.12 136 ALA A CA 1
ATOM 1111 C C . ALA A 1 136 ? 9.650 0.245 -25.346 1.00 73.12 136 ALA A C 1
ATOM 1113 O O . ALA A 1 136 ? 9.591 0.039 -26.557 1.00 73.12 136 ALA A O 1
ATOM 1114 N N . GLN A 1 137 ? 10.654 0.940 -24.800 1.00 71.88 137 GLN A N 1
ATOM 1115 C CA . GLN A 1 137 ? 11.792 1.451 -25.568 1.00 71.88 137 GLN A CA 1
ATOM 1116 C C . GLN A 1 137 ? 12.778 0.345 -25.975 1.00 71.88 137 GLN A C 1
ATOM 1118 O O . GLN A 1 137 ? 13.522 0.517 -26.943 1.00 71.88 137 GLN A O 1
ATOM 1123 N N . TYR A 1 138 ? 12.782 -0.800 -25.286 1.00 70.06 138 TYR A N 1
ATOM 1124 C CA . TYR A 1 138 ? 13.652 -1.919 -25.634 1.00 70.06 138 TYR A CA 1
ATOM 1125 C C . TYR A 1 138 ? 12.969 -2.810 -26.675 1.00 70.06 138 TYR A C 1
ATOM 1127 O O . TYR A 1 138 ? 11.980 -3.483 -26.393 1.00 70.06 13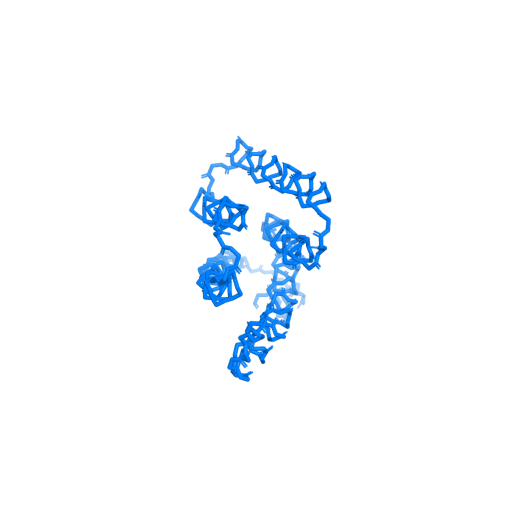8 TYR A O 1
ATOM 1135 N N . LYS A 1 139 ? 13.522 -2.853 -27.892 1.00 62.06 139 LYS A N 1
ATOM 1136 C CA . LYS A 1 139 ? 13.143 -3.852 -28.900 1.00 62.06 139 LYS A CA 1
ATOM 1137 C C . LYS A 1 139 ? 13.754 -5.197 -28.521 1.00 62.06 139 LYS A C 1
ATOM 1139 O O . LYS A 1 139 ? 14.904 -5.464 -28.858 1.00 62.06 139 LYS A O 1
ATOM 1144 N N . THR A 1 140 ? 12.991 -6.040 -27.840 1.00 64.06 140 THR A N 1
ATOM 1145 C CA . THR A 1 140 ? 13.375 -7.433 -27.591 1.00 64.06 140 THR A CA 1
ATOM 1146 C C . THR A 1 140 ? 12.473 -8.377 -28.385 1.00 64.06 140 THR A C 1
ATOM 1148 O O . THR A 1 140 ? 11.309 -8.085 -28.661 1.00 64.06 140 THR A O 1
ATOM 1151 N N . THR A 1 141 ? 13.023 -9.517 -28.798 1.00 64.44 141 THR A N 1
ATOM 1152 C CA . THR A 1 141 ? 12.286 -10.609 -29.462 1.00 64.44 141 THR A CA 1
ATOM 1153 C C . THR A 1 141 ? 11.592 -11.540 -28.464 1.00 64.44 141 THR A C 1
ATOM 1155 O O . THR A 1 141 ? 10.982 -12.533 -28.854 1.00 64.44 141 THR A O 1
ATOM 1158 N N . GLU A 1 142 ? 11.704 -11.230 -27.175 1.00 62.69 142 GLU A N 1
ATOM 1159 C CA . GLU A 1 142 ? 11.269 -12.060 -26.063 1.00 62.69 142 GLU A CA 1
ATOM 1160 C C . GLU A 1 142 ? 9.743 -12.013 -25.888 1.00 62.69 142 GLU A C 1
ATOM 1162 O O . GLU A 1 142 ? 9.114 -10.954 -25.807 1.00 62.69 142 GLU A O 1
ATOM 1167 N N . THR A 1 143 ? 9.123 -13.190 -25.811 1.00 56.66 143 THR A N 1
ATOM 1168 C CA . THR A 1 143 ? 7.660 -13.341 -25.800 1.00 56.66 143 THR A CA 1
ATOM 1169 C C . THR A 1 143 ? 7.010 -12.825 -24.517 1.00 56.66 143 THR A C 1
ATOM 1171 O O . THR A 1 143 ? 5.883 -12.335 -24.572 1.00 56.66 143 THR A O 1
ATOM 1174 N N . TRP A 1 144 ? 7.708 -12.860 -23.377 1.00 60.09 144 TRP A N 1
ATOM 1175 C CA . TRP A 1 144 ? 7.204 -12.309 -22.113 1.00 60.09 144 TRP A CA 1
ATOM 1176 C C . TRP A 1 144 ? 7.040 -10.784 -22.177 1.00 60.09 144 TRP A C 1
ATOM 1178 O O . TRP A 1 144 ? 6.071 -10.247 -21.642 1.00 60.09 144 TRP A O 1
ATOM 1188 N N . GLN A 1 145 ? 7.912 -10.095 -22.916 1.00 60.47 145 GLN A N 1
ATOM 1189 C CA . GLN A 1 145 ? 7.838 -8.651 -23.141 1.00 60.47 145 GLN A CA 1
ATOM 1190 C C . GLN A 1 145 ? 6.752 -8.283 -24.172 1.00 60.47 145 GLN A C 1
ATOM 1192 O O . GLN A 1 145 ? 6.172 -7.207 -24.095 1.00 60.47 145 GLN A O 1
ATOM 1197 N N . LYS A 1 146 ? 6.435 -9.202 -25.098 1.00 54.94 146 LYS A N 1
ATOM 1198 C CA . LYS A 1 146 ? 5.417 -9.040 -26.154 1.00 54.94 146 LYS A CA 1
ATOM 1199 C C . LYS A 1 146 ? 3.980 -9.354 -25.709 1.00 54.94 146 LYS A C 1
ATOM 1201 O O . LYS A 1 146 ? 3.048 -8.804 -26.289 1.00 54.94 146 LYS A O 1
ATOM 1206 N N . TYR A 1 147 ? 3.792 -10.256 -24.742 1.00 54.34 147 TYR A N 1
ATOM 1207 C CA . TYR A 1 147 ? 2.464 -10.790 -24.398 1.00 54.34 147 TYR A CA 1
ATOM 1208 C C . TYR A 1 147 ? 2.064 -10.687 -22.922 1.00 54.34 147 TYR A C 1
ATOM 1210 O O . TYR A 1 147 ? 0.908 -10.979 -22.620 1.00 54.34 147 TYR A O 1
ATOM 1218 N N . GLY A 1 148 ? 2.962 -10.332 -21.993 1.00 53.75 148 GLY A N 1
ATOM 1219 C CA . GLY A 1 148 ? 2.641 -10.552 -20.576 1.00 53.75 148 GLY A CA 1
ATOM 1220 C C . GLY A 1 148 ? 3.312 -9.694 -19.509 1.00 53.75 148 GLY A C 1
ATOM 1221 O O . GLY A 1 148 ? 2.858 -9.763 -18.374 1.00 53.75 148 GLY A O 1
ATOM 1222 N N . ALA A 1 149 ? 4.339 -8.897 -19.806 1.00 54.09 149 ALA A N 1
ATOM 1223 C CA . ALA A 1 149 ? 5.017 -8.084 -18.789 1.00 54.09 149 ALA A CA 1
ATOM 1224 C C . ALA A 1 149 ? 4.802 -6.568 -18.952 1.00 54.09 149 ALA A C 1
ATOM 1226 O O . ALA A 1 149 ? 5.051 -5.823 -18.001 1.00 54.09 149 ALA A O 1
ATOM 1227 N N . LEU A 1 150 ? 4.326 -6.102 -20.118 1.00 49.25 150 LEU A N 1
ATOM 1228 C CA . LEU A 1 150 ? 4.155 -4.685 -20.477 1.00 49.25 150 LEU A CA 1
ATOM 1229 C C . LEU A 1 150 ? 2.961 -4.490 -21.404 1.00 49.25 150 LEU A C 1
ATOM 1231 O O . LEU A 1 150 ? 2.870 -5.216 -22.411 1.00 49.25 150 LEU A O 1
#

Solvent-accessible surface area (backbone atoms only — not comparable to full-atom values): 8584 Å² total; per-residue (Å²): 134,83,80,76,80,71,61,69,66,59,60,51,50,55,55,46,50,54,54,55,47,51,52,49,31,51,52,20,47,51,43,30,76,64,72,41,68,56,65,45,34,54,53,36,50,47,53,47,50,51,61,56,43,66,69,55,86,56,64,65,62,36,52,54,53,47,52,52,48,48,48,56,48,51,53,48,51,76,74,42,76,92,52,53,66,65,48,51,50,52,48,51,48,52,50,53,65,73,73,54,62,80,92,53,42,65,64,55,47,48,52,52,48,52,54,47,50,51,54,46,49,51,52,53,49,53,52,48,52,51,50,37,60,59,55,69,71,58,92,68,94,50,63,57,62,73,74,72,62,93